Protein AF-A0A257F2Z2-F1 (afdb_monomer)

Sequence (155 aa):
MATVVLPLQQALLPATVMSFLFLPHGVRVLTAWLYGWRSVLFLLPGALLCNLHFAGARAFDADILFGSAASLVAAPLAFAIGRRIGGAAELRVGMLRVPLLMAVGVAASVFNLIALRLAYGLSPAEGLVILIGDTTGLIAALLILWLGLKLLARR

Secondary structure (DSSP, 8-state):
--TTHHHHHHHHS-HHHHHT--HHHHHHHHHHHHHTTHHHHHHHHHHHHHHHHHHGGGGGSHHHHHHHHHHHHHHHHHHHHHHHHS-TTTTSTTT--HHHHHHHHHHHHHHHHHHHHHHH---HHHHHHHHHHHHHHHHHHHHHHHHHHHHHTT-

Mean predicted aligned error: 6.61 Å

Foldseek 3Di:
DCPPVVVVCCVPDPPLVLLLAPQVLLVLQVLCLAPQPCQLVVCVVVLLVVLCVPVNVCSPPPLNVQLSSQLSVLNSVLLVVCCVPVNVQCSHPPNDDPVVSLVSSLSSLVSSLVSNCVSPVDDPVSSVSSSSNSSNSSVVSVVVVVVVVVVVVVD

Solvent-accessible surface area (backbone atoms only — not comparable to full-atom values): 8069 Å² total; per-residue (Å²): 143,67,80,66,62,57,58,54,45,55,73,75,42,55,75,72,53,53,48,48,44,27,46,70,47,17,52,46,37,54,39,14,56,75,50,32,73,56,28,39,69,73,42,43,65,59,51,52,51,50,32,38,71,77,47,44,87,52,33,74,37,69,49,51,43,48,31,53,53,42,49,48,46,17,28,28,48,29,51,54,51,44,30,72,74,73,40,54,68,55,64,32,79,96,56,52,49,68,71,59,53,49,52,41,44,49,49,11,39,53,49,26,46,56,40,39,30,73,46,69,65,58,51,75,67,58,46,50,43,46,47,48,2,31,52,47,6,32,52,51,41,50,51,51,50,51,52,51,53,55,58,58,75,74,108

Radius of gyration: 16.24 Å; Cα contacts (8 Å, |Δi|>4): 170; chains: 1; bounding box: 47×33×44 Å

Structure (mmCIF, N/CA/C/O backbone):
data_AF-A0A257F2Z2-F1
#
_entry.id   AF-A0A257F2Z2-F1
#
loop_
_atom_site.group_PDB
_atom_site.id
_atom_site.type_symbol
_atom_site.label_atom_id
_atom_site.label_alt_id
_atom_site.label_comp_id
_atom_site.label_asym_id
_atom_site.label_entity_id
_atom_site.label_seq_id
_atom_site.pdbx_PDB_ins_code
_atom_site.Cartn_x
_atom_site.Cartn_y
_atom_site.Cartn_z
_atom_site.occupancy
_atom_site.B_iso_or_equiv
_atom_site.auth_seq_id
_atom_site.auth_comp_id
_atom_site.auth_asym_id
_atom_site.auth_atom_id
_atom_site.pdbx_PDB_model_num
ATOM 1 N N . MET A 1 1 ? -6.471 5.295 -26.152 1.00 38.28 1 MET A N 1
ATOM 2 C CA . MET A 1 1 ? -7.129 6.428 -25.458 1.00 38.28 1 MET A CA 1
ATOM 3 C C . MET A 1 1 ? -6.355 6.843 -24.195 1.00 38.28 1 MET A C 1
ATOM 5 O O . MET A 1 1 ? -6.930 6.915 -23.122 1.00 38.28 1 MET A O 1
ATOM 9 N N . ALA A 1 2 ? -5.053 7.133 -24.314 1.00 46.31 2 ALA A N 1
ATOM 10 C CA . ALA A 1 2 ? -4.196 7.597 -23.205 1.00 46.31 2 ALA A CA 1
ATOM 11 C C . ALA A 1 2 ? -3.495 8.934 -23.525 1.00 46.31 2 ALA A C 1
ATOM 13 O O . ALA A 1 2 ? -2.584 9.360 -22.829 1.00 46.31 2 ALA A O 1
ATOM 14 N N . THR A 1 3 ? -3.909 9.603 -24.601 1.00 52.06 3 THR A N 1
ATOM 15 C CA . THR A 1 3 ? -3.201 10.751 -25.179 1.00 52.06 3 THR A CA 1
ATOM 16 C C . THR A 1 3 ? -3.602 12.100 -24.588 1.00 52.06 3 THR A C 1
ATOM 18 O O . THR A 1 3 ? -2.916 13.076 -24.847 1.00 52.06 3 THR A O 1
ATOM 21 N N . VAL A 1 4 ? -4.668 12.176 -23.781 1.00 50.34 4 VAL A N 1
ATOM 22 C CA . VAL A 1 4 ? -5.149 13.454 -23.205 1.00 50.34 4 VAL A CA 1
ATOM 23 C C . VAL A 1 4 ? -4.899 13.559 -21.697 1.00 50.34 4 VAL A C 1
ATOM 25 O O . VAL A 1 4 ? -4.679 14.652 -21.185 1.00 50.34 4 VAL A O 1
ATOM 28 N N . VAL A 1 5 ? -4.838 12.431 -20.983 1.00 53.19 5 VAL A N 1
ATOM 29 C CA . VAL A 1 5 ? -4.599 12.423 -19.528 1.00 53.19 5 VAL A CA 1
ATOM 30 C C . VAL A 1 5 ? -3.138 12.753 -19.202 1.00 53.19 5 VAL A C 1
ATOM 32 O O . VAL A 1 5 ? -2.875 13.587 -18.338 1.00 53.19 5 VAL A O 1
ATOM 35 N N . LEU A 1 6 ? -2.193 12.168 -19.946 1.00 53.25 6 LEU A N 1
ATOM 36 C CA . LEU A 1 6 ? -0.757 12.342 -19.717 1.00 53.25 6 LEU A CA 1
ATOM 37 C C . LEU A 1 6 ? -0.258 13.793 -19.927 1.00 53.25 6 LEU A C 1
ATOM 39 O O . LEU A 1 6 ? 0.455 14.289 -19.054 1.00 53.25 6 LEU A O 1
ATOM 43 N N . PRO A 1 7 ? -0.653 14.520 -20.998 1.00 58.50 7 PRO A N 1
ATOM 44 C CA . PRO A 1 7 ? -0.227 15.907 -21.178 1.00 58.50 7 PRO A CA 1
ATOM 45 C C . PRO A 1 7 ? -0.820 16.855 -20.133 1.00 58.50 7 PRO A C 1
ATOM 47 O O . PRO A 1 7 ? -0.118 17.742 -19.659 1.00 58.50 7 PRO A O 1
ATOM 50 N N . LEU A 1 8 ? -2.084 16.666 -19.730 1.00 52.12 8 LEU A N 1
ATOM 51 C CA . LEU A 1 8 ? -2.702 17.521 -18.711 1.00 52.12 8 LEU A CA 1
ATOM 52 C C . LEU A 1 8 ? -2.057 17.311 -17.334 1.00 52.12 8 LEU A C 1
ATOM 54 O O . LEU A 1 8 ? -1.847 18.270 -16.594 1.00 52.12 8 LEU A O 1
ATOM 58 N N . GLN A 1 9 ? -1.693 16.068 -17.006 1.00 51.75 9 GLN A N 1
ATOM 59 C CA . GLN A 1 9 ? -0.976 15.755 -15.772 1.00 51.75 9 GLN A CA 1
ATOM 60 C C . GLN A 1 9 ? 0.431 16.358 -15.753 1.00 51.75 9 GLN A C 1
ATOM 62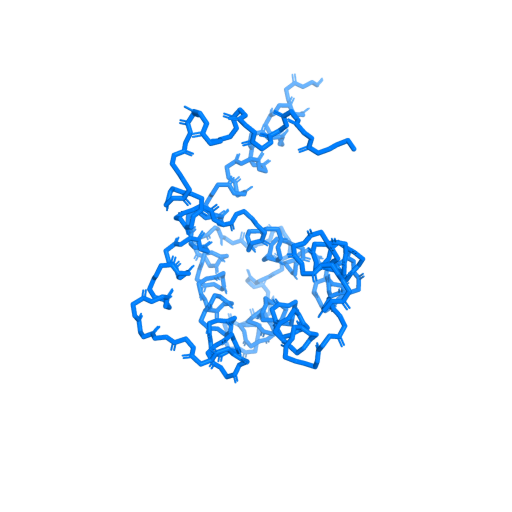 O O . GLN A 1 9 ? 0.789 16.968 -14.753 1.00 51.75 9 GLN A O 1
ATOM 67 N N . GLN A 1 10 ? 1.192 16.259 -16.848 1.00 58.44 10 GLN A N 1
ATOM 68 C CA . GLN A 1 10 ? 2.528 16.864 -16.949 1.00 58.44 10 GLN A CA 1
ATOM 69 C C . GLN A 1 10 ? 2.498 18.400 -16.987 1.00 58.44 10 GLN A C 1
ATOM 71 O O . GLN A 1 10 ? 3.450 19.036 -16.541 1.00 58.44 10 GLN A O 1
ATOM 76 N N . ALA A 1 11 ? 1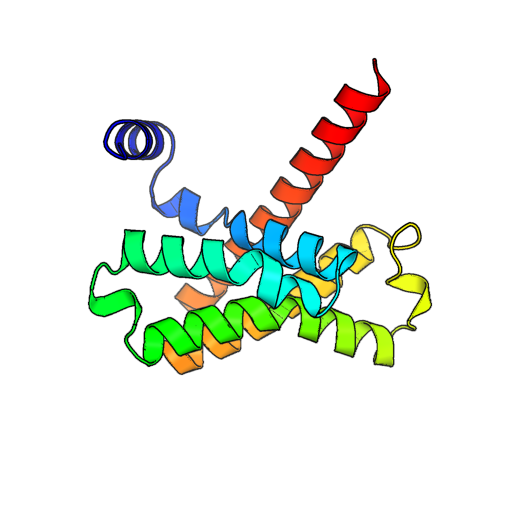.412 18.994 -17.494 1.00 60.19 11 ALA A N 1
ATOM 77 C CA . ALA A 1 11 ? 1.226 20.444 -17.536 1.00 60.19 11 ALA A CA 1
ATOM 78 C C . ALA A 1 11 ? 0.850 21.049 -16.171 1.00 60.19 11 ALA A C 1
ATOM 80 O O . ALA A 1 11 ? 1.206 22.192 -15.898 1.00 60.19 11 ALA A O 1
ATOM 81 N N . LEU A 1 12 ? 0.133 20.304 -15.321 1.00 56.41 12 LEU A N 1
ATOM 82 C CA . LEU A 1 12 ? -0.332 20.790 -14.014 1.00 56.41 12 LEU A CA 1
ATOM 83 C C . LEU A 1 12 ? 0.572 20.373 -12.849 1.00 56.41 12 LEU A C 1
ATOM 85 O O . LEU A 1 12 ? 0.626 21.081 -11.846 1.00 56.41 12 LEU A O 1
ATOM 89 N N . LEU A 1 13 ? 1.263 19.233 -12.950 1.00 52.31 13 LEU A N 1
ATOM 90 C CA . LEU A 1 13 ? 2.110 18.695 -11.887 1.00 52.31 13 LEU A CA 1
ATOM 91 C C . LEU A 1 13 ? 3.398 18.095 -12.486 1.00 52.31 13 LEU A C 1
ATOM 93 O O . LEU A 1 13 ? 3.324 17.179 -13.308 1.00 52.31 13 LEU A O 1
ATOM 97 N N . PRO A 1 14 ? 4.593 18.556 -12.071 1.00 51.78 14 PRO A N 1
ATOM 98 C CA . PRO A 1 14 ? 5.855 17.965 -12.506 1.00 51.78 14 PRO A CA 1
ATOM 99 C C . PRO A 1 14 ? 5.890 16.453 -12.248 1.00 51.78 14 PRO A C 1
ATOM 101 O O . PRO A 1 14 ? 5.390 15.983 -11.225 1.00 51.78 14 PRO A O 1
ATOM 104 N N . ALA A 1 15 ? 6.550 15.684 -13.120 1.00 53.44 15 ALA A N 1
ATOM 105 C CA . ALA A 1 15 ? 6.710 14.234 -12.947 1.00 53.44 15 ALA A CA 1
ATOM 106 C C . ALA A 1 15 ? 7.337 13.854 -11.587 1.00 53.44 15 ALA A C 1
ATOM 108 O O . ALA A 1 15 ? 7.020 12.810 -11.025 1.00 53.44 15 ALA A O 1
ATOM 109 N N . THR A 1 16 ? 8.151 14.745 -11.013 1.00 50.09 16 THR A N 1
ATOM 110 C CA . THR A 1 16 ? 8.730 14.607 -9.669 1.00 50.09 16 THR A CA 1
ATOM 111 C C . THR A 1 16 ? 7.682 14.632 -8.551 1.00 50.09 16 THR A C 1
ATOM 113 O O . THR A 1 16 ? 7.850 13.949 -7.546 1.00 50.09 16 THR A O 1
ATOM 116 N N . VAL A 1 17 ? 6.567 15.349 -8.724 1.00 47.53 17 VAL A N 1
ATOM 117 C CA . VAL A 1 17 ? 5.453 15.381 -7.759 1.00 47.53 17 VAL A CA 1
ATOM 118 C C . VAL A 1 17 ? 4.662 14.070 -7.779 1.00 47.53 17 VAL A C 1
ATOM 120 O O . VAL A 1 17 ? 4.186 13.635 -6.734 1.00 47.53 17 VAL A O 1
ATOM 123 N N . MET A 1 18 ? 4.583 13.384 -8.926 1.00 51.16 18 MET A N 1
ATOM 124 C CA . MET A 1 18 ? 3.937 12.065 -9.021 1.00 51.16 18 MET A CA 1
ATOM 125 C C . MET A 1 18 ? 4.713 10.970 -8.274 1.00 51.16 18 MET A C 1
ATOM 127 O O . MET A 1 18 ? 4.098 10.044 -7.753 1.00 51.16 18 MET A O 1
ATOM 131 N N . SER A 1 19 ? 6.036 11.100 -8.133 1.00 61.34 19 SER A N 1
ATOM 132 C CA . SER A 1 19 ? 6.818 10.221 -7.252 1.00 61.34 19 SER A CA 1
ATOM 133 C C . SER A 1 19 ? 6.538 10.478 -5.767 1.00 61.34 19 SER A C 1
ATOM 135 O O . SER A 1 19 ? 6.591 9.546 -4.971 1.00 61.34 19 SER A O 1
ATOM 137 N N . PHE A 1 20 ? 6.188 11.714 -5.394 1.00 74.94 20 PHE A N 1
ATOM 138 C CA . PHE A 1 20 ? 5.820 12.076 -4.022 1.00 74.94 20 PHE A CA 1
ATOM 139 C C . PHE A 1 20 ? 4.353 11.831 -3.682 1.00 74.94 20 PHE A C 1
ATOM 141 O O . PHE A 1 20 ? 3.987 12.071 -2.538 1.00 74.94 20 PHE A O 1
ATOM 148 N N . LEU A 1 21 ? 3.510 11.373 -4.612 1.00 84.62 21 LEU A N 1
ATOM 149 C CA . LEU A 1 21 ? 2.118 11.010 -4.347 1.00 84.62 21 LEU A CA 1
ATOM 150 C C . LEU A 1 21 ? 1.769 9.703 -5.062 1.00 84.62 21 LEU A C 1
ATOM 152 O O . LEU A 1 21 ? 1.270 9.702 -6.187 1.00 84.62 21 LEU A O 1
ATOM 156 N N . PHE A 1 22 ? 1.976 8.576 -4.383 1.00 88.06 22 PHE A N 1
ATOM 157 C CA . PHE A 1 22 ? 1.742 7.257 -4.959 1.00 88.06 22 PHE A CA 1
ATOM 158 C C . PHE A 1 22 ? 0.428 6.639 -4.467 1.00 88.06 22 PHE A C 1
ATOM 160 O O . PHE A 1 22 ? 0.376 5.776 -3.587 1.00 88.06 22 PHE A O 1
ATOM 167 N N . LEU A 1 23 ? -0.677 7.077 -5.078 1.00 90.75 23 LEU A N 1
ATOM 168 C CA . LEU A 1 23 ? -2.031 6.607 -4.761 1.00 90.75 23 LEU A CA 1
ATOM 169 C C . LEU A 1 23 ? -2.211 5.070 -4.796 1.00 90.75 23 LEU A C 1
ATOM 171 O O . LEU A 1 23 ? -2.931 4.553 -3.933 1.00 90.75 23 LEU A O 1
ATOM 175 N N . PRO A 1 24 ? -1.571 4.304 -5.711 1.00 92.94 24 PRO A N 1
ATOM 176 C CA . PRO A 1 24 ? -1.721 2.849 -5.737 1.00 92.94 24 PRO A CA 1
ATOM 177 C C . PRO A 1 24 ? -1.332 2.164 -4.421 1.00 92.94 24 PRO A C 1
ATOM 179 O O . PRO A 1 24 ? -1.891 1.119 -4.090 1.00 92.94 24 PRO A O 1
ATOM 182 N N . HIS A 1 25 ? -0.419 2.738 -3.628 1.00 95.12 25 HIS A N 1
ATOM 183 C CA . HIS A 1 25 ? -0.121 2.214 -2.291 1.00 95.12 25 HIS A CA 1
ATOM 184 C C . HIS A 1 25 ? -1.310 2.304 -1.344 1.00 95.12 25 HIS A C 1
ATOM 186 O O . HIS A 1 25 ? -1.686 1.301 -0.739 1.00 95.12 25 HIS A O 1
ATOM 192 N N . GLY A 1 26 ? -1.955 3.468 -1.272 1.00 95.75 26 GLY A N 1
ATOM 193 C CA . GLY A 1 26 ? -3.156 3.653 -0.462 1.00 95.75 26 GLY A CA 1
ATOM 194 C C . GLY A 1 26 ? -4.261 2.665 -0.839 1.00 95.75 26 GLY A C 1
ATOM 195 O O . GLY A 1 26 ? -4.850 2.032 0.036 1.00 95.75 26 GLY A O 1
ATOM 196 N N . VAL A 1 27 ? -4.476 2.444 -2.141 1.00 96.31 27 VAL A N 1
ATOM 197 C CA . VAL A 1 27 ? -5.441 1.449 -2.642 1.00 96.31 27 VAL A CA 1
ATOM 198 C C . VAL A 1 27 ? -5.065 0.035 -2.196 1.00 96.31 27 VAL A C 1
ATOM 200 O O . VAL A 1 27 ? -5.930 -0.694 -1.710 1.00 96.31 27 VAL A O 1
ATOM 203 N N . ARG A 1 28 ? -3.786 -0.356 -2.286 1.00 97.19 28 ARG A N 1
ATOM 204 C CA . ARG A 1 28 ? -3.306 -1.666 -1.807 1.00 97.19 28 ARG A CA 1
ATOM 205 C C . ARG A 1 28 ? -3.557 -1.851 -0.312 1.00 97.19 28 ARG A C 1
ATOM 207 O O . ARG A 1 28 ? -4.092 -2.884 0.087 1.00 97.19 28 ARG A O 1
ATOM 214 N N . VAL A 1 29 ? -3.221 -0.849 0.501 1.00 97.69 29 VAL A N 1
ATOM 215 C CA . VAL A 1 29 ? -3.399 -0.868 1.962 1.00 97.69 29 VAL A CA 1
ATOM 216 C C . VAL A 1 29 ? -4.877 -0.961 2.340 1.00 97.69 29 VAL A C 1
ATOM 218 O O . VAL A 1 29 ? -5.244 -1.829 3.129 1.00 97.69 29 VAL A O 1
ATOM 221 N N . LEU A 1 30 ? -5.741 -0.133 1.748 1.00 96.56 30 LEU A N 1
ATOM 222 C CA . LEU A 1 30 ? -7.182 -0.156 2.018 1.00 96.56 30 LEU A CA 1
ATOM 223 C C . LEU A 1 30 ? -7.834 -1.465 1.561 1.00 96.56 30 LEU A C 1
ATOM 225 O O . LEU A 1 30 ? -8.635 -2.048 2.288 1.00 96.56 30 LEU A O 1
ATOM 229 N N . THR A 1 31 ? -7.456 -1.979 0.391 1.00 96.94 31 THR A N 1
ATOM 230 C CA . THR A 1 31 ? -7.975 -3.262 -0.105 1.00 96.94 31 THR A CA 1
ATOM 231 C C . THR A 1 31 ? -7.518 -4.419 0.787 1.00 96.94 31 THR A C 1
ATOM 233 O O . THR A 1 31 ? -8.306 -5.313 1.086 1.00 96.94 31 THR A O 1
ATOM 236 N N . ALA A 1 32 ? -6.267 -4.400 1.259 1.00 97.25 32 ALA A N 1
ATOM 237 C CA . ALA A 1 32 ? -5.744 -5.389 2.202 1.00 97.25 32 ALA A CA 1
ATOM 238 C C . ALA A 1 32 ? -6.408 -5.297 3.583 1.00 97.25 32 ALA A C 1
ATOM 240 O O . ALA A 1 32 ? -6.649 -6.325 4.216 1.00 97.25 32 ALA A O 1
ATOM 241 N N . TRP A 1 33 ? -6.740 -4.090 4.040 1.00 95.44 33 TRP A N 1
ATOM 242 C CA . TRP A 1 33 ? -7.516 -3.890 5.261 1.00 95.44 33 TRP A CA 1
ATOM 243 C C . TRP A 1 33 ? -8.913 -4.514 5.150 1.00 95.44 33 TRP A C 1
ATOM 245 O O . TRP A 1 33 ? -9.329 -5.243 6.048 1.00 95.44 33 TRP A O 1
ATOM 255 N N . LEU A 1 34 ? -9.609 -4.276 4.034 1.00 94.25 34 LEU A N 1
ATOM 256 C CA . LEU A 1 34 ? -10.978 -4.754 3.819 1.00 94.25 34 LEU A CA 1
ATOM 257 C C . LEU A 1 34 ? -11.055 -6.261 3.535 1.00 94.25 34 LEU A C 1
ATOM 259 O O . LEU A 1 34 ? -11.946 -6.939 4.041 1.00 94.25 34 LEU A O 1
ATOM 263 N N . TYR A 1 35 ? -10.130 -6.791 2.733 1.00 95.81 35 TYR A N 1
ATOM 264 C CA . TYR A 1 35 ? -10.239 -8.138 2.160 1.00 95.81 35 TYR A CA 1
ATOM 265 C C . TYR A 1 35 ? -9.097 -9.087 2.548 1.00 95.81 35 TYR A C 1
ATOM 267 O O . TYR A 1 35 ? -9.089 -10.252 2.136 1.00 95.81 35 TYR A O 1
ATOM 275 N N . GLY A 1 36 ? -8.126 -8.625 3.338 1.00 95.06 36 GLY A N 1
ATOM 276 C CA . GLY A 1 36 ? -6.963 -9.421 3.725 1.00 95.06 36 GLY A CA 1
ATOM 277 C C . GLY A 1 36 ? -6.195 -9.926 2.505 1.00 95.06 36 GLY A C 1
ATOM 278 O O . GLY A 1 36 ? -5.996 -9.196 1.542 1.00 95.06 36 GLY A O 1
ATOM 279 N N . TRP A 1 37 ? -5.806 -11.202 2.518 1.00 97.06 37 TRP A N 1
ATOM 280 C CA . TRP A 1 37 ? -5.059 -11.848 1.428 1.00 97.06 37 TRP A CA 1
ATOM 281 C C . TRP A 1 37 ? -5.789 -11.871 0.081 1.00 97.06 37 TRP A C 1
ATOM 283 O O . TRP A 1 37 ? -5.144 -11.933 -0.963 1.00 97.06 37 TRP A O 1
ATOM 293 N N . ARG A 1 38 ? -7.124 -11.769 0.077 1.00 97.38 38 ARG A N 1
ATOM 294 C CA . ARG A 1 38 ? -7.911 -11.708 -1.165 1.00 97.38 38 ARG A CA 1
ATOM 295 C C . ARG A 1 38 ? -7.643 -10.422 -1.952 1.00 97.38 38 ARG A C 1
ATOM 297 O O . ARG A 1 38 ? -7.930 -10.384 -3.144 1.00 97.38 38 ARG A O 1
ATOM 304 N N . SER A 1 39 ? -7.057 -9.398 -1.318 1.00 97.38 39 SER A N 1
ATOM 305 C CA . SER A 1 39 ? -6.653 -8.162 -1.992 1.00 97.38 39 SER A CA 1
ATOM 306 C C . SER A 1 39 ? -5.697 -8.412 -3.155 1.00 97.38 39 SER A C 1
ATOM 308 O O . SER A 1 39 ? -5.801 -7.728 -4.167 1.00 97.38 39 SER A O 1
ATOM 310 N N . VAL A 1 40 ? -4.816 -9.413 -3.045 1.00 97.50 40 VAL A N 1
ATOM 311 C CA . VAL A 1 40 ? -3.868 -9.765 -4.109 1.00 97.50 40 VAL A CA 1
ATOM 312 C C . VAL A 1 40 ? -4.628 -10.131 -5.378 1.00 97.50 40 VAL A C 1
ATOM 314 O O . VAL A 1 40 ? -4.358 -9.572 -6.434 1.00 97.50 40 VAL A O 1
ATOM 317 N N . LEU A 1 41 ? -5.634 -11.002 -5.262 1.00 97.31 41 LEU A N 1
ATOM 318 C CA . LEU A 1 41 ? -6.439 -11.435 -6.402 1.00 97.31 41 LEU A CA 1
ATOM 319 C C . LEU A 1 41 ? -7.258 -10.283 -6.995 1.00 97.31 41 LEU A C 1
ATOM 321 O O . LEU A 1 41 ? -7.349 -10.164 -8.212 1.00 97.31 41 LEU A O 1
ATOM 325 N N . PHE A 1 42 ? -7.828 -9.419 -6.153 1.00 97.06 42 PHE A N 1
ATOM 326 C CA . PHE A 1 42 ? -8.626 -8.280 -6.619 1.00 97.06 42 PHE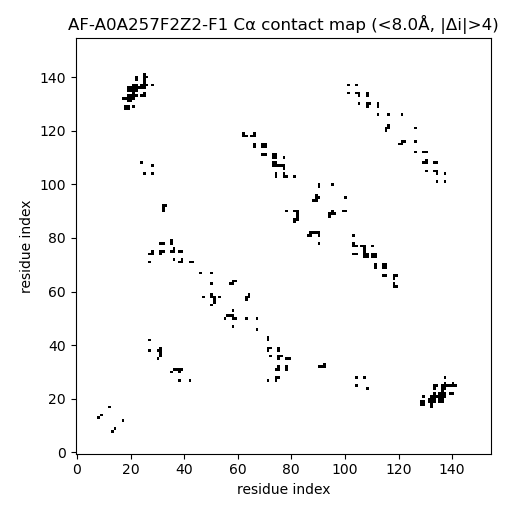 A CA 1
ATOM 327 C C . PHE A 1 42 ? -7.800 -7.216 -7.341 1.00 97.06 42 PHE A C 1
ATOM 329 O O . PHE A 1 42 ? -8.304 -6.560 -8.248 1.00 97.06 42 PHE A O 1
ATOM 336 N N . LEU A 1 43 ? -6.535 -7.051 -6.958 1.00 97.19 43 LEU A N 1
ATOM 337 C CA . LEU A 1 43 ? -5.650 -6.044 -7.534 1.00 97.19 43 LEU A CA 1
ATOM 338 C C . LEU A 1 43 ? -4.786 -6.584 -8.678 1.00 97.19 43 LEU A C 1
ATOM 340 O O . LEU A 1 43 ? -4.264 -5.787 -9.456 1.00 97.19 43 LEU A O 1
ATOM 344 N N . LEU A 1 44 ? -4.661 -7.908 -8.818 1.00 96.50 44 LEU A N 1
ATOM 345 C CA . LEU A 1 44 ? -3.833 -8.544 -9.844 1.00 96.50 44 LEU A CA 1
ATOM 346 C C . LEU A 1 44 ? -4.169 -8.080 -11.274 1.00 96.50 44 LEU A C 1
ATOM 348 O O . LEU A 1 44 ? -3.235 -7.697 -11.977 1.00 96.50 44 LEU A O 1
ATOM 352 N N . PRO A 1 45 ? -5.443 -8.024 -11.723 1.00 95.81 45 PRO A N 1
ATOM 353 C CA . PRO A 1 45 ? -5.752 -7.550 -13.072 1.00 95.81 45 PRO A CA 1
ATOM 354 C C . PRO A 1 45 ? -5.299 -6.104 -13.292 1.00 95.81 45 PRO A C 1
ATOM 356 O O . PRO A 1 45 ? -4.708 -5.791 -14.320 1.00 95.81 45 PRO A O 1
ATOM 359 N N . GLY A 1 46 ? -5.512 -5.233 -12.300 1.00 94.12 46 GLY A N 1
ATOM 360 C CA . GLY A 1 46 ? -5.061 -3.843 -12.354 1.00 94.12 46 GLY A CA 1
ATOM 361 C C . GLY A 1 46 ? -3.537 -3.728 -12.413 1.00 94.12 46 GLY A C 1
ATOM 362 O O . GLY A 1 46 ? -3.015 -2.952 -13.206 1.00 94.12 46 GLY A O 1
ATOM 363 N N . ALA A 1 47 ? -2.819 -4.541 -11.634 1.00 94.19 47 ALA A N 1
ATOM 364 C CA . ALA A 1 47 ? -1.359 -4.580 -11.656 1.00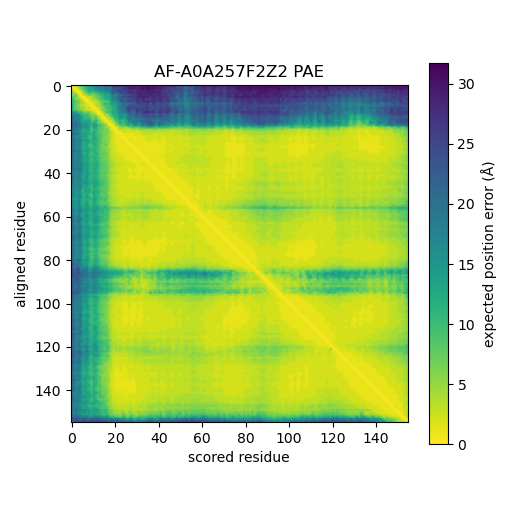 94.19 47 ALA A CA 1
ATOM 365 C C . ALA A 1 47 ? -0.812 -5.048 -13.014 1.00 94.19 47 ALA A C 1
ATOM 367 O O . ALA A 1 47 ? 0.106 -4.429 -13.542 1.00 94.19 47 ALA A O 1
ATOM 368 N N . LEU A 1 48 ? -1.403 -6.086 -13.615 1.00 94.69 48 LEU A N 1
ATOM 369 C CA . LEU A 1 48 ? -1.008 -6.566 -14.943 1.00 94.69 48 LEU A CA 1
ATOM 370 C C . LEU A 1 48 ? -1.285 -5.526 -16.032 1.00 94.69 48 LEU A C 1
ATOM 372 O O . LEU A 1 48 ? -0.436 -5.305 -16.892 1.00 94.69 48 LEU A O 1
ATOM 376 N N . LEU A 1 49 ? -2.434 -4.846 -15.975 1.00 94.50 49 LEU A N 1
ATOM 377 C CA . LEU A 1 49 ? -2.748 -3.752 -16.895 1.00 94.50 49 LEU A CA 1
ATOM 378 C C . LEU A 1 49 ? -1.772 -2.580 -16.739 1.00 94.50 49 LEU A C 1
ATOM 380 O O . LEU A 1 49 ? -1.341 -2.022 -17.744 1.00 94.50 49 LEU A O 1
ATOM 384 N N . CYS A 1 50 ? -1.374 -2.237 -15.510 1.00 91.06 50 CYS A N 1
ATOM 385 C CA . CYS A 1 50 ? -0.333 -1.237 -15.267 1.00 91.06 50 CYS A CA 1
ATOM 386 C C . CYS A 1 50 ? 1.018 -1.674 -15.844 1.00 91.06 50 CYS A C 1
ATOM 388 O O . CYS A 1 50 ? 1.651 -0.892 -16.551 1.00 91.06 50 CYS A O 1
ATOM 390 N N . ASN A 1 51 ? 1.444 -2.917 -15.601 1.00 93.00 51 ASN A N 1
ATOM 391 C CA . ASN A 1 51 ? 2.688 -3.441 -16.165 1.00 93.00 51 ASN A CA 1
ATOM 392 C C . ASN A 1 51 ? 2.659 -3.371 -17.698 1.00 93.00 51 ASN A C 1
ATOM 394 O O . ASN A 1 51 ? 3.597 -2.862 -18.301 1.00 93.00 51 ASN A O 1
ATOM 398 N N . LEU A 1 52 ? 1.566 -3.809 -18.331 1.00 94.00 52 LEU A N 1
ATOM 399 C CA . LEU A 1 52 ? 1.377 -3.721 -19.784 1.00 94.00 52 LEU A CA 1
ATOM 400 C C . LEU A 1 52 ? 1.407 -2.276 -20.284 1.00 94.00 52 LEU A C 1
ATOM 402 O O . LEU A 1 52 ? 1.988 -2.002 -21.331 1.00 94.00 52 LEU A O 1
ATOM 406 N N . HIS A 1 53 ? 0.806 -1.348 -19.542 1.00 90.75 53 HIS A N 1
ATOM 407 C CA . HIS A 1 53 ? 0.774 0.060 -19.917 1.00 90.75 53 HIS A CA 1
ATOM 408 C C . HIS A 1 53 ? 2.165 0.707 -19.895 1.00 90.75 53 HIS A C 1
ATOM 410 O O . HIS A 1 53 ? 2.501 1.439 -20.822 1.00 90.75 53 HIS A O 1
ATOM 416 N N . PHE A 1 54 ? 2.971 0.436 -18.863 1.00 86.62 54 PHE A N 1
ATOM 417 C CA . PHE A 1 54 ? 4.272 1.089 -18.674 1.00 86.62 54 PHE A CA 1
ATOM 418 C C . PHE A 1 54 ? 5.447 0.337 -19.309 1.00 86.62 54 PHE A C 1
ATOM 420 O O . PHE A 1 54 ? 6.383 0.971 -19.787 1.00 86.62 54 PHE A O 1
ATOM 427 N N . ALA A 1 55 ? 5.412 -0.996 -19.323 1.00 89.25 55 ALA A N 1
ATOM 428 C CA . ALA A 1 55 ? 6.499 -1.842 -19.817 1.00 89.25 55 ALA A CA 1
ATOM 429 C C . ALA A 1 55 ? 6.191 -2.512 -21.171 1.00 89.25 55 ALA A C 1
ATOM 431 O O . ALA A 1 55 ? 7.082 -3.105 -21.783 1.00 89.25 55 ALA A O 1
ATOM 432 N N . GLY A 1 56 ? 4.954 -2.430 -21.672 1.00 92.94 56 GLY A N 1
ATOM 433 C CA . GLY A 1 56 ? 4.568 -3.051 -22.940 1.00 92.94 56 GLY A CA 1
ATOM 434 C C . GLY A 1 56 ? 4.798 -4.564 -22.925 1.00 92.94 56 GLY A C 1
ATOM 435 O O . GLY A 1 56 ? 4.378 -5.255 -22.001 1.00 92.94 56 GLY A O 1
ATOM 436 N N . ALA A 1 57 ? 5.502 -5.085 -23.933 1.00 90.56 57 ALA A N 1
ATOM 437 C CA . ALA A 1 57 ? 5.823 -6.513 -24.030 1.00 90.56 57 ALA A CA 1
ATOM 438 C C . ALA A 1 57 ? 6.692 -7.026 -22.864 1.00 90.56 57 ALA A C 1
ATOM 440 O O . ALA A 1 57 ? 6.579 -8.192 -22.494 1.00 90.56 57 ALA A O 1
ATOM 441 N N . ARG A 1 58 ? 7.495 -6.149 -22.243 1.00 93.31 58 ARG A N 1
ATOM 442 C CA . ARG A 1 58 ? 8.337 -6.475 -21.080 1.00 93.31 58 ARG A CA 1
ATOM 443 C C . ARG A 1 58 ? 7.548 -6.658 -19.785 1.00 93.31 58 ARG A C 1
ATOM 445 O O . ARG A 1 58 ? 8.114 -7.041 -18.773 1.00 93.31 58 ARG A O 1
ATOM 452 N N . ALA A 1 59 ? 6.237 -6.410 -19.788 1.00 92.94 59 ALA A N 1
ATOM 453 C CA . ALA A 1 59 ? 5.374 -6.556 -18.612 1.00 92.94 59 ALA A CA 1
ATOM 454 C C . ALA A 1 59 ? 5.419 -7.946 -17.955 1.00 92.94 59 ALA A C 1
ATOM 456 O O . ALA A 1 59 ? 5.038 -8.078 -16.789 1.00 92.94 59 ALA A O 1
ATOM 457 N N . PHE A 1 60 ? 5.849 -8.958 -18.712 1.00 94.38 60 PHE A N 1
ATOM 458 C CA . PHE A 1 60 ? 5.986 -10.344 -18.276 1.00 94.38 60 PHE A CA 1
ATOM 459 C C . PHE A 1 60 ? 7.439 -10.758 -18.000 1.00 94.38 60 PHE A C 1
ATOM 461 O O . PHE A 1 60 ? 7.684 -11.933 -17.726 1.00 94.38 60 PHE A O 1
ATOM 468 N N . ASP A 1 61 ? 8.391 -9.822 -18.049 1.00 95.06 61 ASP A N 1
ATOM 469 C CA . ASP A 1 61 ? 9.764 -10.071 -17.618 1.00 95.06 61 ASP A CA 1
ATOM 470 C C . ASP A 1 61 ? 9.767 -10.454 -16.126 1.00 95.06 61 ASP A C 1
ATOM 472 O O . ASP A 1 61 ? 8.942 -9.991 -15.327 1.00 95.06 61 ASP A O 1
ATOM 476 N N . ALA A 1 62 ? 10.681 -11.347 -15.742 1.00 93.62 62 ALA A N 1
ATOM 477 C CA . ALA A 1 62 ? 10.682 -11.951 -14.411 1.00 93.62 62 ALA A CA 1
ATOM 478 C C . ALA A 1 62 ? 10.871 -10.923 -13.282 1.00 93.62 62 ALA A C 1
ATOM 480 O O . ALA A 1 62 ? 10.245 -11.055 -12.231 1.00 93.62 62 ALA A O 1
ATOM 481 N N . ASP A 1 63 ? 11.691 -9.895 -13.501 1.00 91.62 63 ASP A N 1
ATOM 482 C CA . ASP A 1 63 ? 11.916 -8.784 -12.572 1.00 91.62 63 ASP A CA 1
ATOM 483 C C . ASP A 1 63 ? 10.645 -7.949 -12.366 1.00 91.62 63 ASP A C 1
ATOM 485 O O . ASP A 1 63 ? 10.281 -7.657 -11.224 1.00 91.62 63 ASP A O 1
ATOM 489 N N . ILE A 1 64 ? 9.914 -7.646 -13.446 1.00 92.94 64 ILE A N 1
ATOM 490 C CA . ILE A 1 64 ? 8.664 -6.878 -13.390 1.00 92.94 64 ILE A CA 1
ATOM 491 C C . ILE A 1 64 ? 7.547 -7.672 -12.715 1.00 92.94 64 ILE A C 1
ATOM 493 O O . ILE A 1 64 ? 6.831 -7.149 -11.854 1.00 92.94 64 ILE A O 1
ATOM 497 N N . LEU A 1 65 ? 7.402 -8.952 -13.061 1.00 94.69 65 LEU A N 1
ATOM 498 C CA . LEU A 1 65 ? 6.424 -9.826 -12.418 1.00 94.69 65 LEU A CA 1
ATOM 499 C C . LEU A 1 65 ? 6.734 -10.014 -10.934 1.00 94.69 65 LEU A C 1
ATOM 501 O O . LEU A 1 65 ? 5.821 -9.932 -10.110 1.00 94.69 65 LEU A O 1
ATOM 505 N N . PHE A 1 66 ? 8.005 -10.221 -10.581 1.00 93.62 66 PHE A N 1
ATOM 506 C CA . PHE A 1 66 ? 8.429 -10.347 -9.191 1.00 93.62 66 PHE A CA 1
ATOM 507 C C . PHE A 1 66 ? 8.161 -9.059 -8.408 1.00 93.62 66 PHE A C 1
ATOM 509 O O . PHE A 1 66 ? 7.525 -9.114 -7.353 1.00 93.62 66 PHE A O 1
ATOM 516 N N . GLY A 1 67 ? 8.574 -7.904 -8.943 1.00 92.94 67 GLY A N 1
ATOM 517 C CA . GLY A 1 67 ? 8.330 -6.596 -8.340 1.00 92.94 67 GLY A CA 1
ATOM 518 C C . GLY A 1 67 ? 6.842 -6.359 -8.090 1.00 92.94 67 GLY A C 1
ATOM 519 O O . GLY A 1 67 ? 6.443 -6.102 -6.955 1.00 92.94 67 GLY A O 1
ATOM 520 N N . SER A 1 68 ? 5.998 -6.542 -9.109 1.00 93.88 68 SER A N 1
ATOM 521 C CA . SER A 1 68 ? 4.550 -6.340 -8.986 1.00 93.88 68 SER A CA 1
ATOM 522 C C . SER A 1 68 ? 3.886 -7.343 -8.038 1.00 93.88 68 SER A C 1
ATOM 524 O O . SER A 1 68 ? 3.052 -6.948 -7.221 1.00 93.88 68 SER A O 1
ATOM 526 N N . ALA A 1 69 ? 4.263 -8.623 -8.075 1.00 94.81 69 ALA A N 1
ATOM 527 C CA . ALA A 1 69 ? 3.723 -9.628 -7.159 1.00 94.81 69 ALA A CA 1
ATOM 528 C C . ALA A 1 69 ? 4.093 -9.322 -5.701 1.00 94.81 69 ALA A C 1
ATOM 530 O O . ALA A 1 69 ? 3.228 -9.320 -4.820 1.00 94.81 69 ALA A O 1
ATOM 531 N N . ALA A 1 70 ? 5.359 -8.998 -5.442 1.00 94.12 70 ALA A N 1
ATOM 532 C CA . ALA A 1 70 ? 5.822 -8.649 -4.107 1.00 94.12 70 ALA A CA 1
ATOM 533 C C . ALA A 1 70 ? 5.167 -7.352 -3.602 1.00 94.12 70 ALA A C 1
ATOM 535 O O . ALA A 1 70 ? 4.720 -7.282 -2.454 1.00 94.12 70 ALA A O 1
ATOM 536 N N . SER A 1 71 ? 4.993 -6.364 -4.484 1.00 94.56 71 SER A N 1
ATOM 537 C CA . SER A 1 71 ? 4.227 -5.148 -4.219 1.00 94.56 71 SER A CA 1
ATOM 538 C C . SER A 1 71 ? 2.772 -5.427 -3.825 1.00 94.56 71 SER A C 1
ATOM 540 O O . SER A 1 71 ? 2.243 -4.752 -2.938 1.00 94.56 71 SER A O 1
ATOM 542 N N . LEU A 1 72 ? 2.103 -6.401 -4.446 1.00 96.94 72 LEU A N 1
ATOM 543 C CA . LEU A 1 72 ? 0.735 -6.791 -4.081 1.00 96.94 72 LEU A CA 1
ATOM 544 C C . LEU A 1 72 ? 0.670 -7.496 -2.719 1.00 96.94 72 LEU A C 1
ATOM 546 O O . LEU A 1 72 ? -0.296 -7.315 -1.976 1.00 96.94 72 LEU A O 1
ATOM 550 N N . VAL A 1 73 ? 1.700 -8.272 -2.376 1.00 97.81 73 VAL A N 1
ATOM 551 C CA . VAL A 1 73 ? 1.792 -9.039 -1.123 1.00 97.81 73 VAL A CA 1
ATOM 552 C C . VAL A 1 73 ? 2.166 -8.169 0.082 1.00 97.81 73 VAL A C 1
ATOM 554 O O . VAL A 1 73 ? 1.755 -8.471 1.204 1.00 97.81 73 VAL A O 1
ATOM 557 N N . ALA A 1 74 ? 2.891 -7.069 -0.123 1.00 97.75 74 ALA A N 1
ATOM 558 C CA . ALA A 1 74 ? 3.434 -6.239 0.953 1.00 97.75 74 ALA A CA 1
ATOM 559 C C . ALA A 1 74 ? 2.380 -5.767 1.976 1.00 97.75 74 ALA A C 1
ATOM 561 O O . ALA A 1 74 ? 2.568 -5.910 3.186 1.00 97.75 74 ALA A O 1
ATOM 562 N N . ALA A 1 75 ? 1.241 -5.252 1.504 1.00 97.69 75 ALA A N 1
ATOM 563 C CA . ALA A 1 75 ? 0.162 -4.781 2.371 1.00 97.69 75 ALA A CA 1
ATOM 564 C C . ALA A 1 75 ? -0.527 -5.905 3.173 1.00 97.69 75 ALA A C 1
ATOM 566 O O . ALA A 1 75 ? -0.553 -5.815 4.404 1.00 97.69 75 ALA A O 1
ATOM 567 N N . PRO A 1 76 ? -1.070 -6.977 2.558 1.00 97.69 76 PRO A N 1
ATOM 568 C CA . PRO A 1 76 ? -1.693 -8.057 3.324 1.00 97.69 76 PRO A CA 1
ATOM 569 C C . PRO A 1 76 ? -0.707 -8.765 4.263 1.00 97.69 76 PRO A C 1
ATOM 571 O O . PRO A 1 76 ? -1.117 -9.175 5.353 1.00 97.69 76 PRO A O 1
ATOM 574 N N . LEU A 1 77 ? 0.581 -8.835 3.906 1.00 97.75 77 LEU A N 1
ATOM 575 C CA . LEU A 1 77 ? 1.635 -9.324 4.793 1.00 97.75 77 LEU A CA 1
ATOM 576 C C . LEU A 1 77 ? 1.809 -8.425 6.026 1.00 97.75 77 LEU A C 1
ATOM 578 O O . LEU A 1 77 ? 1.801 -8.935 7.147 1.00 97.75 77 LEU A O 1
ATOM 582 N N . ALA A 1 78 ? 1.887 -7.102 5.849 1.00 97.25 78 ALA A N 1
ATOM 583 C CA . ALA A 1 78 ? 1.975 -6.158 6.965 1.00 97.25 78 ALA A CA 1
ATOM 584 C C . ALA A 1 78 ? 0.790 -6.284 7.925 1.00 97.25 78 ALA A C 1
ATOM 586 O O . ALA A 1 78 ? 0.975 -6.352 9.140 1.00 97.25 78 ALA A O 1
ATOM 587 N N . PHE A 1 79 ? -0.424 -6.413 7.391 1.00 96.56 79 PHE A N 1
ATOM 588 C CA . PHE A 1 79 ? -1.606 -6.676 8.206 1.00 96.56 79 PHE A CA 1
ATOM 589 C C . PHE A 1 79 ? -1.554 -8.039 8.906 1.00 96.56 79 PHE A C 1
ATOM 591 O O . PHE A 1 79 ? -1.977 -8.152 10.055 1.00 96.56 79 PHE A O 1
ATOM 598 N N . ALA A 1 80 ? -1.059 -9.088 8.244 1.00 95.88 80 ALA A N 1
ATOM 599 C CA . ALA A 1 80 ? -0.936 -10.411 8.849 1.00 95.88 80 ALA A CA 1
ATOM 600 C C . ALA A 1 80 ? 0.047 -10.412 10.029 1.00 95.88 80 ALA A C 1
ATOM 602 O O . ALA A 1 80 ? -0.277 -10.967 11.079 1.00 95.88 80 ALA A O 1
ATOM 603 N N . ILE A 1 81 ? 1.196 -9.750 9.881 1.00 95.50 81 ILE A N 1
ATOM 604 C CA . ILE A 1 81 ? 2.187 -9.575 10.950 1.00 95.50 81 ILE A CA 1
ATOM 605 C C . ILE A 1 81 ? 1.610 -8.700 12.067 1.00 95.50 81 ILE A C 1
ATOM 607 O O . ILE A 1 81 ? 1.624 -9.100 13.230 1.00 95.50 81 ILE A O 1
ATOM 611 N N . GLY A 1 82 ? 1.016 -7.555 11.718 1.00 93.75 82 GLY A N 1
ATOM 612 C CA . GLY A 1 82 ? 0.397 -6.642 12.677 1.00 93.75 82 GLY A CA 1
ATOM 613 C C . GLY A 1 82 ? -0.667 -7.325 13.537 1.00 93.75 82 GLY A C 1
ATOM 614 O O . GLY A 1 82 ? -0.681 -7.141 14.749 1.00 93.75 82 GLY A O 1
ATOM 615 N N . ARG A 1 83 ? -1.501 -8.194 12.946 1.00 92.50 83 ARG A N 1
ATOM 616 C CA . ARG A 1 83 ? -2.525 -8.955 13.688 1.00 92.50 83 ARG A CA 1
ATOM 617 C C . ARG A 1 83 ? -1.929 -9.949 14.679 1.00 92.50 83 ARG A C 1
ATOM 619 O O . ARG A 1 83 ? -2.563 -10.224 15.693 1.00 92.50 83 ARG A O 1
ATOM 626 N N . ARG A 1 84 ? -0.748 -10.500 14.387 1.00 91.31 84 ARG A N 1
ATOM 627 C CA . ARG A 1 84 ? -0.054 -11.431 15.288 1.00 91.31 84 ARG A CA 1
ATOM 628 C C . ARG A 1 84 ? 0.626 -10.718 16.454 1.00 91.31 84 ARG A C 1
ATOM 630 O O . ARG A 1 84 ? 0.670 -11.287 17.534 1.00 91.31 84 ARG A O 1
ATOM 637 N N . ILE A 1 85 ? 1.139 -9.505 16.241 1.00 90.00 85 ILE A N 1
ATOM 638 C CA . ILE A 1 85 ? 1.905 -8.762 17.256 1.00 90.00 85 ILE A CA 1
ATOM 639 C C . ILE A 1 85 ? 0.999 -7.858 18.102 1.00 90.00 85 ILE A C 1
ATOM 641 O O . ILE A 1 85 ? 1.066 -7.887 19.324 1.00 90.00 85 ILE A O 1
ATOM 645 N N . GLY A 1 86 ? 0.155 -7.048 17.457 1.00 79.62 86 GLY A N 1
ATOM 646 C CA . GLY A 1 86 ? -0.657 -6.008 18.102 1.00 79.62 86 GLY A CA 1
ATOM 647 C C . GLY A 1 86 ? -2.088 -6.426 18.443 1.00 79.62 86 GLY A C 1
ATOM 648 O O . GLY A 1 86 ? -2.862 -5.606 18.923 1.00 79.62 86 GLY A O 1
ATOM 649 N N . GLY A 1 87 ? -2.451 -7.685 18.183 1.00 83.81 87 GLY A N 1
ATOM 650 C CA . GLY A 1 87 ? -3.789 -8.219 18.421 1.00 83.81 87 GLY A CA 1
ATOM 651 C C . GLY A 1 87 ? -4.715 -8.087 17.211 1.00 83.81 87 GLY A C 1
ATOM 652 O O . GLY A 1 87 ? -4.855 -7.035 16.587 1.00 83.81 87 GLY A O 1
ATOM 653 N N . ALA A 1 88 ? -5.395 -9.184 16.873 1.00 82.56 88 ALA A N 1
ATOM 654 C CA . ALA A 1 88 ? -6.242 -9.243 15.687 1.00 82.56 88 ALA A CA 1
ATOM 655 C C . ALA A 1 88 ? -7.448 -8.293 15.750 1.00 82.56 88 ALA A C 1
ATOM 657 O O . ALA A 1 88 ? -7.895 -7.837 14.701 1.00 82.56 88 ALA A O 1
ATOM 658 N N . ALA A 1 89 ? -7.960 -7.996 16.951 1.00 80.69 89 ALA A N 1
ATOM 659 C CA . ALA A 1 89 ? -9.159 -7.185 17.159 1.00 80.69 89 ALA A CA 1
ATOM 660 C C . ALA A 1 89 ? -8.988 -5.726 16.700 1.00 80.69 89 ALA A C 1
ATOM 662 O O . ALA A 1 89 ? -9.860 -5.209 16.004 1.00 80.69 89 ALA A O 1
ATOM 663 N N . GLU A 1 90 ? -7.843 -5.111 17.007 1.00 83.44 90 GLU A N 1
ATOM 664 C CA . GLU A 1 90 ? -7.537 -3.706 16.692 1.00 83.44 90 GLU A CA 1
ATOM 665 C C . GLU A 1 90 ? -7.428 -3.441 15.184 1.00 83.44 90 GLU A C 1
ATOM 667 O O . GLU A 1 90 ? -7.657 -2.330 14.717 1.00 83.44 90 GLU A O 1
ATOM 672 N N . LEU A 1 91 ? -7.102 -4.471 14.397 1.00 85.81 91 LEU A N 1
ATOM 673 C CA . LEU A 1 91 ? -6.947 -4.381 12.942 1.00 85.81 91 LEU A CA 1
ATOM 674 C C . LEU A 1 91 ? -8.191 -4.832 12.166 1.00 85.81 91 LEU A C 1
ATOM 676 O O . LEU A 1 91 ? -8.138 -4.955 10.939 1.00 85.81 91 LEU A O 1
ATOM 680 N N . ARG A 1 92 ? -9.312 -5.098 12.848 1.00 87.00 92 ARG A N 1
ATOM 681 C CA . ARG A 1 92 ? -10.573 -5.460 12.187 1.00 87.00 92 ARG A CA 1
ATOM 682 C C . ARG A 1 92 ? -11.205 -4.252 11.505 1.00 87.00 92 ARG A C 1
ATOM 684 O O . ARG A 1 92 ? -11.104 -3.112 11.962 1.00 87.00 92 ARG A O 1
ATOM 691 N N . VAL A 1 93 ? -11.920 -4.523 10.418 1.00 85.25 93 VAL A N 1
ATOM 692 C CA . VAL A 1 93 ? -12.807 -3.542 9.784 1.00 85.25 93 VAL A CA 1
ATOM 693 C C . VAL A 1 93 ? -13.816 -3.037 10.823 1.00 85.25 93 VAL A C 1
ATOM 695 O O . VAL A 1 93 ? -14.359 -3.826 11.594 1.00 85.25 93 VAL A O 1
ATOM 698 N N . GLY A 1 94 ? -14.016 -1.720 10.877 1.00 84.38 94 GLY A N 1
ATOM 699 C CA . GLY A 1 94 ? -14.892 -1.051 11.847 1.00 84.38 94 GLY A CA 1
ATOM 700 C C . GLY A 1 94 ? -14.243 -0.715 13.195 1.00 84.38 94 GLY A C 1
ATOM 701 O O . GLY A 1 94 ? -14.692 0.222 13.843 1.00 84.38 94 GLY A O 1
ATOM 702 N N . MET A 1 95 ? -13.167 -1.407 13.588 1.00 84.50 95 MET A N 1
ATOM 703 C CA . MET A 1 95 ? -12.422 -1.111 14.824 1.00 84.50 95 MET A CA 1
ATOM 704 C C . MET A 1 95 ? -11.117 -0.348 14.585 1.00 84.50 95 MET A C 1
ATOM 706 O O . MET A 1 95 ? -10.616 0.330 15.481 1.00 84.50 95 MET A O 1
ATOM 710 N N . LEU A 1 96 ? -10.564 -0.460 13.376 1.00 86.12 96 LEU A N 1
ATOM 711 C CA . LEU A 1 96 ? -9.255 0.084 13.052 1.00 86.12 96 LEU A CA 1
ATOM 712 C C . LEU A 1 96 ? -9.200 1.612 13.161 1.00 86.12 96 LEU A C 1
ATOM 714 O O . LEU A 1 96 ? -9.856 2.342 12.418 1.00 86.12 96 LEU A O 1
ATOM 718 N N . ARG A 1 97 ? -8.325 2.091 14.046 1.00 91.12 97 ARG A N 1
ATOM 719 C CA . ARG A 1 97 ? -8.008 3.512 14.215 1.00 91.12 97 ARG A CA 1
ATOM 720 C C . ARG A 1 97 ? -7.053 3.989 13.121 1.00 91.12 97 ARG A C 1
ATOM 722 O O . ARG A 1 97 ? -6.089 3.301 12.787 1.00 91.12 97 ARG A O 1
ATOM 729 N N . VAL A 1 98 ? -7.257 5.216 12.638 1.00 91.56 98 VAL A N 1
ATOM 730 C CA . VAL A 1 98 ? -6.431 5.822 11.574 1.00 91.56 98 VAL A CA 1
ATOM 731 C C . VAL A 1 98 ? -4.923 5.787 11.879 1.00 91.56 98 VAL A C 1
ATOM 733 O O . VAL A 1 98 ? -4.179 5.382 10.991 1.00 91.56 98 VAL A O 1
ATOM 736 N N . PRO A 1 99 ? -4.427 6.104 13.095 1.00 93.12 99 PRO A N 1
ATOM 737 C CA . PRO A 1 99 ? -2.988 6.031 13.370 1.00 93.12 99 PRO A CA 1
ATOM 738 C C . PRO A 1 99 ? -2.407 4.620 13.221 1.00 93.12 99 PRO A C 1
ATOM 740 O O . PRO A 1 99 ? -1.300 4.455 12.718 1.00 93.12 99 PRO A O 1
ATOM 743 N N . LEU A 1 100 ? -3.168 3.593 13.609 1.00 92.81 100 LEU A N 1
ATOM 744 C CA . LEU A 1 100 ? -2.743 2.204 13.468 1.00 92.81 100 LEU A CA 1
ATOM 745 C C . LEU A 1 100 ? -2.771 1.764 11.997 1.00 92.81 100 LEU A C 1
ATOM 747 O O . LEU A 1 100 ? -1.849 1.091 11.542 1.00 92.81 100 LEU A O 1
ATOM 751 N N . LEU A 1 101 ? -3.771 2.207 11.228 1.00 94.38 101 LEU A N 1
ATOM 752 C CA . LEU A 1 101 ? -3.807 2.011 9.777 1.00 94.38 101 LEU A CA 1
ATOM 753 C C . LEU A 1 101 ? -2.603 2.666 9.086 1.00 94.38 101 LEU A C 1
ATOM 755 O O . LEU A 1 101 ? -1.988 2.047 8.221 1.00 94.38 101 LEU A O 1
ATOM 759 N N . MET A 1 102 ? -2.234 3.880 9.503 1.00 95.88 102 MET A N 1
ATOM 760 C CA . MET A 1 102 ? -1.038 4.570 9.017 1.00 95.88 102 MET A CA 1
ATOM 761 C C . MET A 1 102 ? 0.233 3.790 9.357 1.00 95.88 102 MET A C 1
ATOM 763 O O . MET A 1 102 ? 1.058 3.574 8.474 1.00 95.88 102 MET A O 1
ATOM 767 N N . ALA A 1 103 ? 0.374 3.304 10.593 1.00 95.38 103 ALA A N 1
ATOM 768 C CA . ALA A 1 103 ? 1.533 2.512 11.004 1.00 95.38 103 ALA A CA 1
ATOM 769 C C . ALA A 1 103 ? 1.681 1.224 10.175 1.00 95.38 103 ALA A C 1
ATOM 771 O O . ALA A 1 103 ? 2.763 0.931 9.666 1.00 95.38 103 ALA A O 1
ATOM 772 N N . VAL A 1 104 ? 0.586 0.481 9.970 1.00 96.06 104 VAL A N 1
ATOM 773 C CA . VAL A 1 104 ? 0.594 -0.723 9.121 1.00 96.06 104 VAL A CA 1
ATOM 774 C C . VAL A 1 104 ? 0.861 -0.370 7.657 1.00 96.06 104 VAL A C 1
ATOM 776 O O . VAL A 1 104 ? 1.578 -1.096 6.973 1.00 96.06 104 VAL A O 1
ATOM 779 N N . GLY A 1 105 ? 0.331 0.751 7.170 1.00 97.06 105 GLY A N 1
ATOM 780 C CA . GLY A 1 105 ? 0.577 1.239 5.816 1.00 97.06 105 GLY A CA 1
ATOM 781 C C . GLY A 1 105 ? 2.033 1.638 5.561 1.00 97.06 105 GLY A C 1
ATOM 782 O O . GLY A 1 105 ? 2.568 1.333 4.495 1.00 97.06 105 GLY A O 1
ATOM 783 N N . VAL A 1 106 ? 2.702 2.245 6.544 1.00 97.12 106 VAL A N 1
ATOM 784 C CA . VAL A 1 106 ? 4.148 2.520 6.498 1.00 97.12 106 VAL A CA 1
ATOM 785 C C . VAL A 1 106 ? 4.940 1.213 6.535 1.00 97.12 106 VAL A C 1
ATOM 787 O O . VAL A 1 106 ? 5.838 1.025 5.719 1.00 97.12 106 VAL A O 1
ATOM 790 N N . ALA A 1 107 ? 4.572 0.257 7.395 1.00 97.06 107 ALA A N 1
ATOM 791 C CA . ALA A 1 107 ? 5.206 -1.065 7.410 1.00 97.06 107 ALA A CA 1
ATOM 792 C C . ALA A 1 107 ? 5.059 -1.796 6.059 1.00 97.06 107 ALA A C 1
ATOM 794 O O . ALA A 1 107 ? 6.017 -2.382 5.557 1.00 97.06 107 ALA A O 1
ATOM 795 N N . ALA A 1 108 ? 3.887 -1.703 5.424 1.00 97.69 108 ALA A N 1
ATOM 796 C CA . ALA A 1 108 ? 3.661 -2.218 4.077 1.00 97.69 108 ALA A CA 1
ATOM 797 C C . ALA A 1 108 ? 4.567 -1.543 3.038 1.00 97.69 108 ALA A C 1
ATOM 799 O O . ALA A 1 108 ? 5.076 -2.224 2.152 1.00 97.69 108 ALA A O 1
ATOM 800 N N . SER A 1 109 ? 4.794 -0.230 3.148 1.00 97.00 109 SER A N 1
ATOM 801 C CA . SER A 1 109 ? 5.725 0.491 2.271 1.00 97.00 109 SER A CA 1
ATOM 802 C C . SER A 1 109 ? 7.165 0.012 2.460 1.00 97.00 109 SER A C 1
ATOM 804 O O . SER A 1 109 ? 7.866 -0.218 1.480 1.00 97.00 109 SER A O 1
ATOM 806 N N . VAL A 1 110 ? 7.592 -0.260 3.696 1.00 96.56 110 VAL A N 1
ATOM 807 C CA . VAL A 1 110 ? 8.923 -0.829 3.965 1.00 96.56 110 VAL A CA 1
ATOM 808 C C . VAL A 1 110 ? 9.080 -2.207 3.315 1.00 96.56 110 VAL A C 1
ATOM 810 O O . VAL A 1 110 ? 10.080 -2.449 2.641 1.00 96.56 110 VAL A O 1
ATOM 813 N N . PHE A 1 111 ? 8.093 -3.102 3.443 1.00 96.44 111 PHE A N 1
ATOM 814 C CA . PHE A 1 111 ? 8.140 -4.402 2.757 1.00 96.44 111 PHE A CA 1
ATOM 815 C C . PHE A 1 111 ? 8.154 -4.256 1.233 1.00 96.44 111 PHE A C 1
ATOM 817 O O . PHE A 1 111 ? 8.921 -4.941 0.557 1.00 96.44 111 PHE A O 1
ATOM 824 N N . ASN A 1 112 ? 7.340 -3.340 0.703 1.00 95.75 112 ASN A N 1
ATOM 825 C CA . ASN A 1 112 ? 7.306 -3.006 -0.716 1.00 95.75 112 ASN A CA 1
ATOM 826 C C . ASN A 1 112 ? 8.681 -2.517 -1.196 1.00 95.75 112 ASN A C 1
ATOM 828 O O . ASN A 1 112 ? 9.198 -3.011 -2.191 1.00 95.75 112 ASN A O 1
ATOM 832 N N . LEU A 1 113 ? 9.313 -1.610 -0.454 1.00 94.31 113 LEU A N 1
ATOM 833 C CA . LEU A 1 113 ? 10.625 -1.067 -0.774 1.00 94.31 113 LEU A CA 1
ATOM 834 C C . LEU A 1 113 ? 11.717 -2.141 -0.769 1.00 94.31 113 LEU A C 1
ATOM 836 O O . LEU A 1 113 ? 12.535 -2.181 -1.685 1.00 94.31 113 LEU A O 1
ATOM 840 N N . ILE A 1 114 ? 11.731 -3.019 0.238 1.00 94.12 114 ILE A N 1
ATOM 841 C CA . ILE A 1 114 ? 12.684 -4.137 0.297 1.00 94.12 114 ILE A CA 1
ATOM 842 C C . ILE A 1 114 ? 12.540 -5.004 -0.956 1.00 94.12 114 ILE A C 1
ATOM 844 O O . ILE A 1 114 ? 13.538 -5.315 -1.602 1.00 94.12 114 ILE A O 1
ATOM 848 N N . ALA A 1 115 ? 11.308 -5.341 -1.338 1.00 92.06 115 ALA A N 1
ATOM 849 C CA . ALA A 1 115 ? 11.053 -6.132 -2.532 1.00 92.06 115 ALA A CA 1
ATOM 850 C C . ALA A 1 115 ? 11.505 -5.430 -3.821 1.00 92.06 115 ALA A C 1
ATOM 852 O O . ALA A 1 115 ? 12.198 -6.036 -4.633 1.00 92.06 115 ALA A O 1
ATOM 853 N N . LEU A 1 116 ? 11.167 -4.150 -3.992 1.00 91.25 116 LEU A N 1
ATOM 854 C CA . LEU A 1 116 ? 11.558 -3.376 -5.172 1.00 91.25 116 LEU A CA 1
ATOM 855 C C . LEU A 1 116 ? 13.076 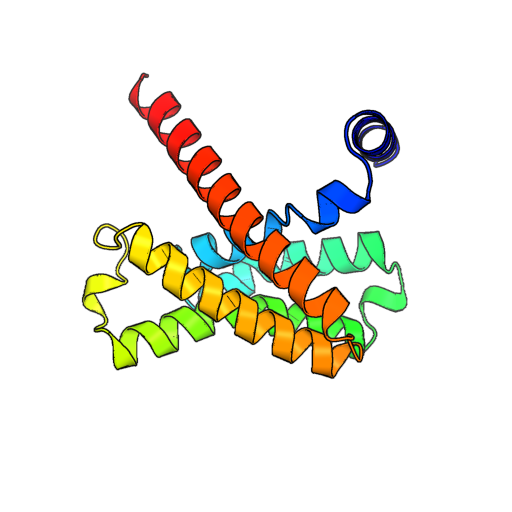-3.196 -5.260 1.00 91.25 116 LEU A C 1
ATOM 857 O O . LEU A 1 116 ? 13.639 -3.239 -6.350 1.00 91.25 116 LEU A O 1
ATOM 861 N N . ARG A 1 117 ? 13.761 -3.055 -4.122 1.00 91.56 117 ARG A N 1
ATOM 862 C CA . ARG A 1 117 ? 15.224 -3.011 -4.081 1.00 91.56 117 ARG A CA 1
ATOM 863 C C . ARG A 1 117 ? 15.849 -4.334 -4.519 1.00 91.56 117 ARG A C 1
ATOM 865 O O . ARG A 1 117 ? 16.844 -4.306 -5.232 1.00 91.56 117 ARG A O 1
ATOM 872 N N . LEU A 1 118 ? 15.274 -5.468 -4.122 1.00 90.69 118 LEU A N 1
ATOM 873 C CA . LEU A 1 118 ? 15.724 -6.786 -4.582 1.00 90.69 118 LEU A CA 1
ATOM 874 C C . LEU A 1 118 ? 15.430 -7.008 -6.073 1.00 90.69 118 LEU A C 1
ATOM 876 O O . LEU A 1 118 ? 16.241 -7.622 -6.754 1.00 90.69 118 LEU A O 1
ATOM 880 N N . ALA A 1 119 ? 14.300 -6.499 -6.571 1.00 89.56 119 ALA A N 1
ATOM 881 C CA . ALA A 1 119 ? 13.886 -6.647 -7.966 1.00 89.56 119 ALA A CA 1
ATOM 882 C C . ALA A 1 119 ? 14.706 -5.774 -8.930 1.00 89.56 119 ALA A C 1
ATOM 884 O O . ALA A 1 119 ? 15.124 -6.241 -9.983 1.00 89.56 119 ALA A O 1
ATOM 885 N N . TYR A 1 120 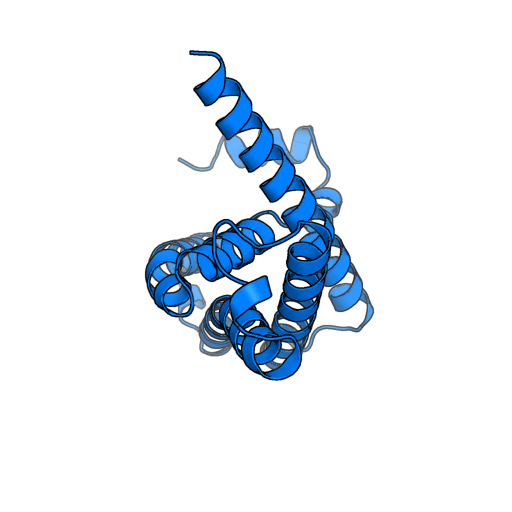? 14.930 -4.508 -8.563 1.00 87.25 120 TYR A N 1
ATOM 886 C CA . TYR A 1 120 ? 15.434 -3.475 -9.476 1.00 87.25 120 TYR A CA 1
ATOM 887 C C . TYR A 1 120 ? 16.757 -2.838 -9.039 1.00 87.25 120 TYR A C 1
ATOM 889 O O . TYR A 1 120 ? 17.263 -1.953 -9.721 1.00 87.25 120 TYR A O 1
ATOM 897 N N . GLY A 1 121 ? 17.327 -3.246 -7.902 1.00 88.50 121 GLY A N 1
ATOM 898 C CA . GLY A 1 121 ? 18.609 -2.713 -7.431 1.00 88.50 121 GLY A CA 1
ATOM 899 C C . GLY A 1 121 ? 18.553 -1.255 -6.961 1.00 88.50 121 GLY A C 1
ATOM 900 O O . GLY A 1 121 ? 19.555 -0.553 -7.059 1.00 88.50 121 GLY A O 1
ATOM 901 N N . LEU A 1 122 ? 17.400 -0.801 -6.453 1.00 86.31 122 LEU A N 1
ATOM 902 C CA . LEU A 1 122 ? 17.172 0.597 -6.064 1.00 86.31 122 LEU A CA 1
ATOM 903 C C . LEU A 1 122 ? 18.227 1.140 -5.086 1.00 86.31 122 LEU A C 1
ATOM 905 O O . LEU A 1 122 ? 18.600 0.492 -4.097 1.00 86.31 122 LEU A O 1
ATOM 909 N N . SER A 1 123 ? 18.637 2.385 -5.320 1.00 88.31 123 SER A N 1
ATOM 910 C CA . SER A 1 123 ? 19.480 3.159 -4.415 1.00 88.31 123 SER A CA 1
ATOM 911 C C . SER A 1 123 ? 18.713 3.602 -3.154 1.00 88.31 123 SER A C 1
ATOM 913 O O . SER A 1 123 ? 17.479 3.675 -3.149 1.00 88.31 123 SER A O 1
ATOM 915 N N . PRO A 1 124 ? 19.417 3.959 -2.061 1.00 85.94 124 PRO A N 1
ATOM 916 C CA . PRO A 1 124 ? 18.769 4.481 -0.856 1.00 85.94 124 PRO A CA 1
ATOM 917 C C . PRO A 1 124 ? 17.927 5.742 -1.103 1.00 85.94 124 PRO A C 1
ATOM 919 O O . PRO A 1 124 ? 16.876 5.904 -0.485 1.00 85.94 124 PRO A O 1
ATOM 922 N N . ALA A 1 125 ? 18.36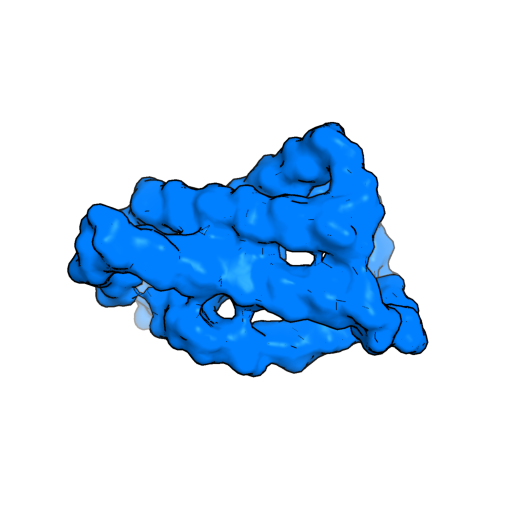3 6.616 -2.016 1.00 85.44 125 ALA A N 1
ATOM 923 C CA . ALA A 1 125 ? 17.653 7.849 -2.346 1.00 85.44 125 ALA A CA 1
ATOM 924 C C . ALA A 1 125 ? 16.307 7.565 -3.033 1.00 85.44 125 ALA A C 1
ATOM 926 O O . ALA A 1 125 ? 15.286 8.123 -2.637 1.00 85.44 125 ALA A O 1
ATOM 927 N N . GLU A 1 126 ? 16.282 6.644 -3.999 1.00 84.75 126 GLU A N 1
ATOM 928 C CA . GLU A 1 126 ? 15.041 6.203 -4.653 1.00 84.75 126 GLU A CA 1
ATOM 929 C C . GLU A 1 126 ? 14.084 5.555 -3.650 1.00 84.75 126 GLU A C 1
ATOM 931 O O . GLU A 1 126 ? 12.876 5.788 -3.689 1.00 84.75 126 GLU A O 1
ATOM 936 N N . GLY A 1 127 ? 14.627 4.805 -2.688 1.00 87.31 127 GLY A N 1
ATOM 937 C CA . GLY A 1 127 ? 13.825 4.211 -1.628 1.00 87.31 127 GLY A CA 1
ATOM 938 C C . GLY A 1 127 ? 13.136 5.227 -0.719 1.00 87.31 127 GLY A C 1
ATOM 939 O O . GLY A 1 127 ? 11.975 5.037 -0.360 1.00 87.31 127 GLY A O 1
ATOM 940 N N . LEU A 1 128 ? 13.813 6.332 -0.390 1.00 87.94 128 LEU A N 1
ATOM 941 C CA . LEU A 1 128 ? 13.208 7.429 0.371 1.00 87.94 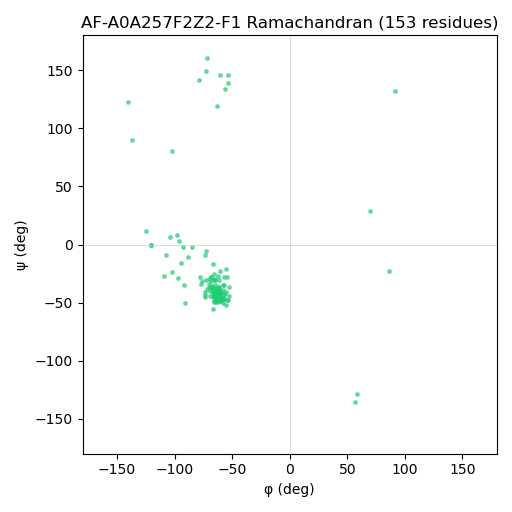128 LEU A CA 1
ATOM 942 C C . LEU A 1 128 ? 12.075 8.100 -0.405 1.00 87.94 128 LEU A C 1
ATOM 944 O O . LEU A 1 128 ? 11.029 8.385 0.176 1.00 87.94 128 LEU A O 1
ATOM 948 N N . VAL A 1 129 ? 12.255 8.313 -1.710 1.00 88.06 129 VAL A N 1
ATOM 949 C CA . VAL A 1 129 ? 11.207 8.882 -2.566 1.00 88.06 129 VAL A CA 1
ATOM 950 C C . VAL A 1 129 ? 9.971 7.979 -2.576 1.00 88.06 129 VAL A C 1
ATOM 952 O O . VAL A 1 129 ? 8.865 8.478 -2.376 1.00 88.06 129 VAL A O 1
ATOM 955 N N . ILE A 1 130 ? 10.150 6.659 -2.713 1.00 89.75 130 ILE A N 1
ATOM 956 C CA . ILE A 1 130 ? 9.046 5.686 -2.655 1.00 89.75 130 ILE A CA 1
ATOM 957 C C . ILE A 1 130 ? 8.349 5.726 -1.296 1.00 89.75 130 ILE A C 1
ATOM 959 O O . ILE A 1 130 ? 7.126 5.777 -1.247 1.00 89.75 130 ILE A O 1
ATOM 963 N N . LEU A 1 131 ? 9.098 5.741 -0.191 1.00 92.50 131 LEU A N 1
ATOM 964 C CA . LEU A 1 131 ? 8.514 5.759 1.151 1.00 92.50 131 LEU A CA 1
ATOM 965 C C . LEU A 1 131 ? 7.673 7.020 1.396 1.00 92.50 131 LEU A C 1
ATOM 967 O O . LEU A 1 131 ? 6.579 6.943 1.966 1.00 92.50 131 LEU A O 1
ATOM 971 N N . ILE A 1 132 ? 8.167 8.180 0.950 1.00 92.38 132 ILE A N 1
ATOM 972 C CA . ILE A 1 132 ? 7.422 9.440 1.026 1.00 92.38 132 ILE A CA 1
ATOM 973 C C . ILE A 1 132 ? 6.167 9.341 0.156 1.00 92.38 132 ILE A C 1
ATOM 975 O O . ILE A 1 132 ? 5.076 9.609 0.656 1.00 92.38 132 ILE A O 1
ATOM 979 N N . GLY A 1 133 ? 6.306 8.896 -1.097 1.00 92.31 133 GLY A N 1
ATOM 980 C CA . GLY A 1 133 ? 5.199 8.742 -2.040 1.00 92.31 133 GLY A CA 1
ATOM 981 C C . GLY A 1 133 ? 4.111 7.776 -1.576 1.00 92.31 133 GLY A C 1
ATOM 982 O O . GLY A 1 133 ? 2.922 8.066 -1.713 1.00 92.31 133 GLY A O 1
ATOM 983 N N . ASP A 1 134 ? 4.495 6.649 -0.986 1.00 95.12 134 ASP A N 1
ATOM 984 C CA . ASP A 1 134 ? 3.583 5.665 -0.407 1.00 95.12 134 ASP A CA 1
ATOM 985 C C . ASP A 1 134 ? 2.826 6.269 0.787 1.00 95.12 134 ASP A C 1
ATOM 987 O O . ASP A 1 134 ? 1.605 6.122 0.903 1.00 95.12 134 ASP A O 1
ATOM 991 N N . THR A 1 135 ? 3.529 6.990 1.664 1.00 95.06 135 THR A N 1
ATOM 992 C CA . THR A 1 135 ? 2.940 7.591 2.870 1.00 95.06 135 THR A CA 1
ATOM 993 C C . THR A 1 135 ? 1.931 8.682 2.517 1.00 95.06 135 THR A C 1
ATOM 995 O O . THR A 1 135 ? 0.797 8.663 2.999 1.00 95.06 135 THR A O 1
ATOM 998 N N . THR A 1 136 ? 2.302 9.615 1.644 1.00 93.94 136 THR A N 1
ATOM 999 C CA . THR A 1 136 ? 1.399 10.666 1.148 1.00 93.94 136 THR A CA 1
ATOM 1000 C C . THR A 1 136 ? 0.251 10.076 0.328 1.00 93.94 136 THR A C 1
ATOM 1002 O O . THR A 1 136 ? -0.887 10.521 0.462 1.00 93.94 136 THR A O 1
ATOM 1005 N N . GLY A 1 137 ? 0.513 9.036 -0.471 1.00 93.94 137 GLY A N 1
ATOM 1006 C CA . GLY A 1 137 ? -0.488 8.309 -1.246 1.00 93.94 137 GLY A CA 1
ATOM 1007 C C . GLY A 1 137 ? -1.540 7.642 -0.364 1.00 93.94 137 GLY A C 1
ATOM 1008 O O . GLY A 1 137 ? -2.733 7.704 -0.667 1.00 93.94 137 GLY A O 1
ATOM 1009 N N . LEU A 1 138 ? -1.126 7.066 0.767 1.00 96.19 138 LEU A N 1
ATOM 1010 C CA . LEU A 1 138 ? -2.040 6.528 1.772 1.00 96.19 138 LEU A CA 1
ATOM 1011 C C . LEU A 1 138 ? -2.887 7.626 2.423 1.00 96.19 138 LEU A C 1
ATOM 1013 O O . LEU A 1 138 ? -4.103 7.465 2.531 1.00 96.19 138 LEU A O 1
ATOM 1017 N N . ILE A 1 139 ? -2.274 8.750 2.809 1.00 95.44 139 ILE A N 1
ATOM 1018 C CA . ILE A 1 139 ? -3.003 9.900 3.368 1.00 95.44 139 ILE A CA 1
ATOM 1019 C C . ILE A 1 139 ? -4.055 10.389 2.366 1.00 95.44 139 ILE A C 1
ATOM 1021 O O . ILE A 1 139 ? -5.222 10.547 2.722 1.00 95.44 139 ILE A O 1
ATOM 1025 N N . ALA A 1 140 ? -3.675 10.570 1.101 1.00 94.50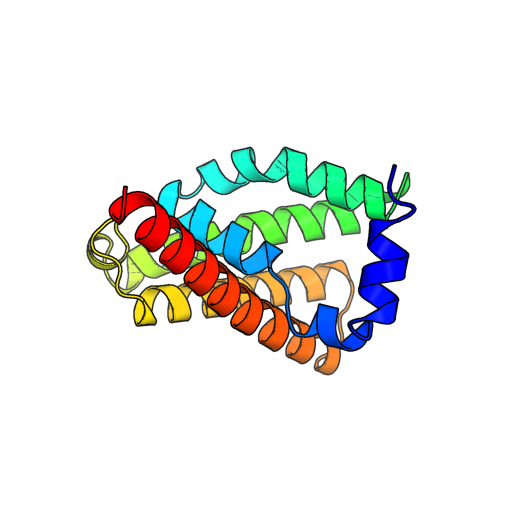 140 ALA A N 1
ATOM 1026 C CA . ALA A 1 140 ? -4.588 11.006 0.053 1.00 94.50 140 ALA A CA 1
ATOM 1027 C C . ALA A 1 140 ? -5.729 10.006 -0.182 1.00 94.50 140 ALA A C 1
ATOM 1029 O O . ALA A 1 140 ? -6.885 10.413 -0.274 1.00 94.50 140 ALA A O 1
ATOM 1030 N N . ALA A 1 141 ? -5.441 8.701 -0.213 1.00 94.94 141 ALA A N 1
ATOM 1031 C CA . ALA A 1 141 ? -6.467 7.669 -0.355 1.00 94.94 141 ALA A CA 1
ATOM 1032 C C . ALA A 1 141 ? -7.475 7.691 0.807 1.00 94.94 141 ALA A C 1
ATOM 1034 O O . ALA A 1 141 ? -8.678 7.553 0.583 1.00 94.94 141 ALA A O 1
ATOM 1035 N N . LEU A 1 142 ? -7.009 7.923 2.038 1.00 94.06 142 LEU A N 1
ATOM 1036 C CA . LEU A 1 142 ? -7.878 8.077 3.207 1.00 94.06 142 LEU A CA 1
ATOM 1037 C C . LEU A 1 142 ? -8.740 9.335 3.134 1.00 94.06 142 LEU A C 1
ATOM 1039 O O . LEU A 1 142 ? -9.926 9.276 3.456 1.00 94.06 142 LEU A O 1
ATOM 1043 N N . LEU A 1 143 ? -8.175 10.455 2.678 1.00 94.31 143 LEU A N 1
ATOM 1044 C CA . LEU A 1 143 ? -8.927 11.691 2.464 1.00 94.31 143 LEU A CA 1
ATOM 1045 C C . LEU A 1 143 ? -10.009 11.509 1.396 1.00 94.31 143 LEU A C 1
ATOM 1047 O O . LEU A 1 143 ? -11.147 11.917 1.616 1.00 94.31 143 LEU A O 1
ATOM 1051 N N . ILE A 1 144 ? -9.687 10.851 0.277 1.00 94.00 144 ILE A N 1
ATOM 1052 C CA . ILE A 1 144 ? -10.650 10.527 -0.785 1.00 94.00 144 ILE A CA 1
ATOM 1053 C C . ILE A 1 144 ? -11.765 9.631 -0.242 1.00 94.00 144 ILE A C 1
ATOM 1055 O O . ILE A 1 144 ? -12.940 9.923 -0.462 1.00 94.00 144 ILE A O 1
ATOM 1059 N N . LEU A 1 145 ? -11.418 8.575 0.501 1.00 91.69 145 LEU A N 1
ATOM 1060 C CA . LEU A 1 145 ? -12.395 7.677 1.115 1.00 91.69 145 LEU A CA 1
ATOM 1061 C C . LEU A 1 145 ? -13.320 8.438 2.071 1.00 91.69 145 LEU A C 1
ATOM 1063 O O . LEU A 1 145 ? -14.539 8.314 1.984 1.00 91.69 145 LEU A O 1
ATOM 1067 N N . TRP A 1 146 ? -12.752 9.257 2.957 1.00 92.06 146 TRP A N 1
ATOM 1068 C CA . TRP A 1 146 ? -13.518 10.058 3.907 1.00 92.06 146 TRP A CA 1
ATOM 1069 C C . TRP A 1 146 ? -14.449 11.051 3.205 1.00 92.06 146 TRP A C 1
ATOM 1071 O O . TRP A 1 146 ? -15.627 11.134 3.554 1.00 92.06 146 TRP A O 1
ATOM 1081 N N . LEU A 1 147 ? -13.954 11.772 2.193 1.00 93.81 147 LEU A N 1
ATOM 1082 C CA . LEU A 1 147 ? -14.765 12.689 1.392 1.00 93.81 147 LEU A CA 1
ATOM 1083 C C . LEU A 1 147 ? -15.903 11.947 0.688 1.00 93.81 147 LEU A C 1
ATOM 1085 O O . LEU A 1 147 ? -17.045 12.393 0.756 1.00 93.81 147 LEU A O 1
ATOM 1089 N N . GLY A 1 148 ? -15.613 10.800 0.070 1.00 93.00 148 GLY A N 1
ATOM 1090 C CA . GLY A 1 148 ? -16.612 9.966 -0.594 1.00 93.00 148 GLY A CA 1
ATOM 1091 C C . GLY A 1 148 ? -17.718 9.521 0.362 1.00 93.00 148 GLY A C 1
ATOM 1092 O O . GLY A 1 148 ? -18.895 9.749 0.089 1.00 93.00 148 GLY A O 1
ATOM 1093 N N . LEU A 1 149 ? -17.352 8.974 1.524 1.00 90.25 149 LEU A N 1
ATOM 1094 C CA . LEU A 1 149 ? -18.314 8.562 2.551 1.00 90.25 149 LEU A CA 1
ATOM 1095 C C . LEU A 1 149 ? -19.133 9.744 3.081 1.00 90.25 149 LEU A C 1
ATOM 1097 O O . LEU A 1 149 ? -20.346 9.634 3.235 1.00 90.25 149 LEU A O 1
ATOM 1101 N N . LYS A 1 150 ? -18.499 10.898 3.314 1.00 91.75 150 LYS A N 1
ATOM 1102 C CA . LYS A 1 150 ? -19.176 12.114 3.785 1.00 91.75 150 LYS A CA 1
ATOM 1103 C C . LYS A 1 150 ? -20.181 12.651 2.767 1.00 91.75 150 LYS A C 1
ATOM 1105 O O . LYS A 1 150 ? -21.231 13.147 3.160 1.00 91.75 150 LYS A O 1
ATOM 1110 N N . LEU A 1 151 ? -19.861 12.590 1.475 1.00 93.56 151 LEU A N 1
ATOM 1111 C CA . LEU A 1 151 ? -20.766 13.011 0.405 1.00 93.56 151 LEU A CA 1
ATOM 1112 C C . LEU A 1 151 ? -21.946 12.047 0.247 1.00 93.56 151 LEU A C 1
ATOM 1114 O O . LEU A 1 151 ? -23.059 12.503 0.002 1.00 93.56 151 LEU A O 1
ATOM 1118 N N . LEU A 1 152 ? -21.716 10.744 0.424 1.00 92.44 152 LEU A N 1
ATOM 1119 C CA . LEU A 1 152 ? -22.773 9.731 0.401 1.00 92.44 152 LEU A CA 1
ATOM 1120 C C . LEU A 1 152 ? -23.706 9.842 1.613 1.00 92.44 152 LEU A C 1
ATOM 1122 O O . LEU A 1 152 ? -24.910 9.751 1.440 1.00 92.44 152 LEU A O 1
ATOM 1126 N N . ALA A 1 153 ? -23.173 10.109 2.808 1.00 86.75 153 ALA A N 1
ATOM 1127 C CA . ALA A 1 153 ? -23.960 10.256 4.038 1.00 86.75 153 ALA A CA 1
ATOM 1128 C C . ALA A 1 153 ? -24.769 11.568 4.124 1.00 86.75 153 ALA A C 1
ATOM 1130 O O . ALA A 1 153 ? -25.543 11.756 5.057 1.00 86.75 153 ALA A O 1
ATOM 1131 N N . ARG A 1 154 ? -24.541 12.508 3.199 1.00 74.19 154 ARG A N 1
ATOM 1132 C CA . ARG A 1 154 ? -25.298 13.767 3.075 1.00 74.19 154 ARG A CA 1
ATOM 1133 C C . ARG A 1 154 ? -26.484 13.664 2.109 1.00 74.19 154 ARG A C 1
ATOM 1135 O O . ARG A 1 154 ? -27.173 14.664 1.922 1.00 74.19 154 ARG A O 1
ATOM 1142 N N . ARG A 1 155 ? -26.669 12.510 1.468 1.00 53.91 155 ARG A N 1
ATOM 1143 C CA . ARG A 1 155 ? -27.853 12.164 0.675 1.00 53.91 155 ARG A CA 1
ATOM 1144 C C . ARG A 1 155 ? -28.770 11.282 1.506 1.00 53.91 155 ARG A C 1
ATOM 1146 O O . ARG A 1 155 ? -29.990 11.387 1.277 1.00 53.91 155 ARG A O 1
#

pLDDT: mean 87.33, std 14.16, range [38.28, 97.81]